Protein AF-A0A6L7CSW8-F1 (afdb_monomer_lite)

Sequence (68 aa):
LLWNGTAFNPAHGTETTSTITNVKAGTLSDDSTDAVNGSQLKATNDNVATNTTNIASNTANIATNTAN

Organism: Escherichia coli (NCBI:txid562)

Radius of gyration: 20.9 Å; chains: 1; bounding box: 51×22×51 Å

pLDDT: mean 97.51, std 2.0, range [88.06, 98.94]

Structure (mmCIF, N/CA/C/O backbone):
data_AF-A0A6L7CSW8-F1
#
_entry.id   AF-A0A6L7CSW8-F1
#
loop_
_atom_site.group_PDB
_atom_site.id
_atom_site.type_symbol
_atom_site.label_atom_id
_atom_site.label_alt_id
_atom_site.label_comp_id
_atom_site.label_asym_id
_atom_site.label_entity_id
_atom_site.label_seq_id
_atom_site.pdbx_PDB_ins_code
_atom_site.Cartn_x
_atom_site.Cartn_y
_atom_site.Cartn_z
_atom_site.occupancy
_atom_site.B_iso_or_equiv
_atom_site.auth_seq_id
_atom_site.auth_comp_id
_atom_site.auth_asym_id
_atom_site.auth_atom_id
_atom_site.pdbx_PDB_model_num
ATOM 1 N N . LEU A 1 1 ? 18.245 0.262 -15.038 1.00 93.81 1 LEU A N 1
ATOM 2 C CA . LEU A 1 1 ? 17.368 -0.927 -15.024 1.00 93.81 1 LEU A CA 1
ATOM 3 C C . LEU A 1 1 ? 17.727 -1.795 -16.222 1.00 93.81 1 LEU A C 1
ATOM 5 O O . LEU A 1 1 ? 17.463 -1.386 -17.345 1.00 93.81 1 LEU A O 1
ATOM 9 N N . LEU A 1 2 ? 18.406 -2.920 -16.000 1.00 95.44 2 LEU A N 1
ATOM 10 C CA . LEU A 1 2 ? 18.885 -3.805 -17.072 1.00 95.44 2 LEU A CA 1
ATOM 11 C C . LEU A 1 2 ? 18.517 -5.261 -16.762 1.00 95.44 2 LEU A C 1
ATOM 13 O O . LEU A 1 2 ? 18.469 -5.645 -15.594 1.00 95.44 2 LEU A O 1
ATOM 17 N N . TRP A 1 3 ? 18.246 -6.057 -17.797 1.00 96.81 3 TRP A N 1
ATOM 18 C CA . TRP A 1 3 ? 17.979 -7.492 -17.664 1.00 96.81 3 TRP A CA 1
ATOM 19 C C . TRP A 1 3 ? 19.261 -8.250 -17.301 1.00 96.81 3 TRP A C 1
ATOM 21 O O . TRP A 1 3 ? 20.284 -8.066 -17.958 1.00 96.81 3 TR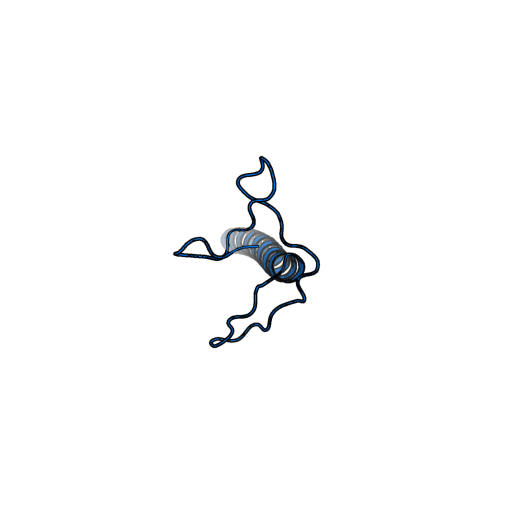P A O 1
ATOM 31 N N . ASN A 1 4 ? 19.209 -9.112 -16.284 1.00 94.75 4 ASN A N 1
ATOM 32 C CA . ASN A 1 4 ? 20.364 -9.890 -15.811 1.00 94.75 4 ASN A CA 1
ATOM 33 C C . ASN A 1 4 ? 20.277 -11.401 -16.117 1.00 94.75 4 ASN A C 1
ATOM 35 O O . ASN A 1 4 ? 21.034 -12.181 -15.546 1.00 94.75 4 ASN A O 1
ATOM 39 N N . GLY A 1 5 ? 19.345 -11.826 -16.976 1.00 97.06 5 GLY A N 1
ATOM 40 C CA . GLY A 1 5 ? 19.081 -13.242 -17.264 1.00 97.06 5 GLY A CA 1
ATOM 41 C C . GLY A 1 5 ? 17.882 -13.823 -16.510 1.00 97.06 5 GLY A C 1
ATOM 42 O O . GLY A 1 5 ? 17.315 -14.807 -16.976 1.00 97.06 5 GLY A O 1
ATOM 43 N N . THR A 1 6 ? 17.463 -13.207 -15.399 1.00 96.88 6 THR A N 1
ATOM 44 C CA . THR A 1 6 ? 16.324 -13.675 -14.586 1.00 96.88 6 THR A CA 1
ATOM 45 C C . THR A 1 6 ? 15.321 -12.577 -14.239 1.00 96.88 6 THR A C 1
ATOM 47 O O . THR A 1 6 ? 14.128 -12.857 -14.149 1.00 96.88 6 THR A O 1
ATOM 50 N N . ALA A 1 7 ? 15.774 -11.333 -14.058 1.00 96.75 7 ALA A N 1
ATOM 51 C CA . ALA A 1 7 ? 14.936 -10.187 -13.727 1.00 96.75 7 ALA A CA 1
ATOM 52 C C . ALA A 1 7 ? 15.534 -8.862 -14.233 1.00 96.75 7 ALA A C 1
ATOM 54 O O . ALA A 1 7 ? 16.707 -8.761 -14.605 1.00 96.75 7 ALA A O 1
ATOM 55 N N . PHE A 1 8 ? 14.723 -7.805 -14.204 1.00 96.81 8 PHE A N 1
ATOM 56 C CA . PHE A 1 8 ? 15.225 -6.441 -14.331 1.00 96.81 8 PHE A CA 1
ATOM 57 C C . PHE A 1 8 ? 15.887 -6.008 -13.016 1.00 96.81 8 PHE A C 1
ATOM 59 O O . PHE A 1 8 ? 15.234 -5.940 -11.979 1.00 96.81 8 PHE A O 1
ATOM 66 N N . ASN A 1 9 ? 17.183 -5.700 -13.059 1.00 95.75 9 ASN A N 1
ATOM 67 C CA . ASN A 1 9 ? 17.967 -5.297 -11.895 1.00 95.75 9 ASN A CA 1
ATOM 68 C C . ASN A 1 9 ? 18.040 -3.758 -11.783 1.00 95.75 9 ASN A C 1
ATOM 70 O O . ASN A 1 9 ? 18.485 -3.106 -12.742 1.00 95.75 9 ASN A O 1
ATOM 74 N N . PRO A 1 10 ? 17.612 -3.156 -10.652 1.00 96.81 10 PRO A N 1
ATOM 75 C CA . PRO A 1 10 ? 17.708 -1.717 -10.434 1.00 96.81 10 PRO A CA 1
ATOM 76 C C . PRO A 1 10 ? 19.096 -1.241 -9.975 1.00 96.81 10 PRO A C 1
ATOM 78 O O . PRO A 1 10 ? 19.265 -0.034 -9.853 1.00 96.81 10 PRO A O 1
ATOM 81 N N . ALA A 1 11 ? 20.070 -2.132 -9.741 1.00 96.19 11 ALA A N 1
ATOM 82 C CA . ALA A 1 11 ? 21.429 -1.765 -9.333 1.00 96.19 11 ALA A CA 1
ATOM 83 C C . ALA A 1 11 ? 22.043 -0.673 -10.228 1.00 96.19 11 ALA A C 1
ATOM 85 O O . ALA A 1 11 ? 21.927 -0.710 -11.460 1.00 96.19 11 ALA A O 1
ATOM 86 N N . HIS A 1 12 ? 22.713 0.292 -9.598 1.00 94.81 12 HIS A N 1
ATOM 87 C CA . HIS A 1 12 ? 23.328 1.428 -10.272 1.00 94.81 12 HIS A CA 1
ATOM 88 C C . HIS A 1 12 ? 24.622 1.842 -9.559 1.00 94.81 12 HIS A C 1
ATOM 90 O O . HIS A 1 12 ? 24.617 2.188 -8.380 1.00 94.81 12 HIS A O 1
ATOM 96 N N . GLY A 1 13 ? 25.746 1.836 -10.281 1.00 92.50 13 GLY A N 1
ATOM 97 C CA . GLY A 1 13 ? 27.061 2.102 -9.692 1.00 92.50 13 GLY A CA 1
ATOM 98 C C . GLY A 1 13 ? 27.468 1.012 -8.697 1.00 92.50 13 GLY A C 1
ATOM 99 O O . GLY A 1 13 ? 27.436 -0.170 -9.029 1.00 92.50 13 GLY A O 1
ATOM 100 N N . THR A 1 14 ? 27.860 1.414 -7.488 1.00 94.81 14 THR A N 1
ATOM 101 C CA . THR A 1 14 ? 28.200 0.503 -6.382 1.00 94.81 14 THR A CA 1
ATOM 102 C C . THR A 1 14 ? 26.978 0.004 -5.610 1.00 94.81 14 THR A C 1
ATOM 104 O O . THR A 1 14 ? 27.113 -0.898 -4.785 1.00 94.81 14 THR A O 1
ATOM 107 N N . GLU A 1 15 ? 25.793 0.565 -5.870 1.00 95.38 15 GLU A N 1
ATOM 108 C CA . GLU A 1 15 ? 24.562 0.186 -5.183 1.00 95.38 15 GLU A CA 1
ATOM 109 C C . GLU A 1 15 ? 24.007 -1.118 -5.750 1.00 95.38 15 GLU A C 1
ATOM 111 O O . GLU A 1 15 ? 23.645 -1.212 -6.926 1.00 95.38 15 GLU A O 1
ATOM 116 N N . THR A 1 16 ? 23.895 -2.131 -4.894 1.00 91.38 16 THR A N 1
ATOM 117 C CA . THR A 1 16 ? 23.344 -3.442 -5.263 1.00 91.38 16 THR A CA 1
ATOM 118 C C . THR A 1 16 ? 21.819 -3.427 -5.386 1.00 91.38 16 THR A C 1
ATOM 120 O O . THR A 1 16 ? 21.250 -4.308 -6.027 1.00 91.38 16 THR A O 1
ATOM 123 N N . THR A 1 17 ? 21.151 -2.418 -4.813 1.00 95.12 17 THR A N 1
ATOM 124 C CA . THR A 1 17 ? 19.709 -2.162 -4.941 1.00 95.12 17 THR A CA 1
ATOM 125 C C . THR A 1 17 ? 19.456 -0.662 -5.084 1.00 95.12 17 THR A C 1
ATOM 127 O O . THR A 1 17 ? 20.263 0.155 -4.651 1.00 95.12 17 THR A O 1
ATOM 130 N N . SER A 1 18 ? 18.357 -0.260 -5.722 1.00 97.19 18 SER A N 1
ATOM 131 C CA . SER A 1 18 ? 18.008 1.159 -5.867 1.00 97.19 18 SER A CA 1
ATOM 132 C C . 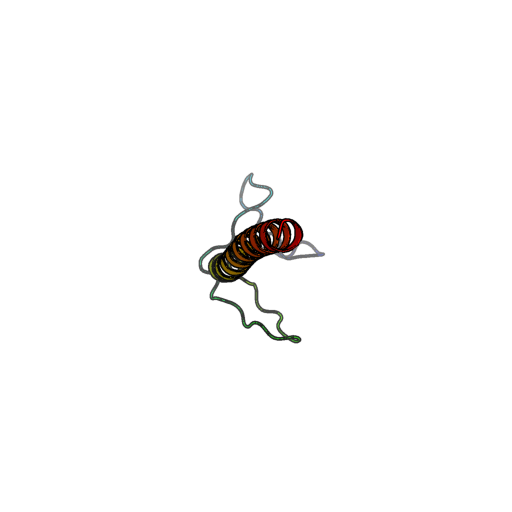SER A 1 18 ? 16.498 1.351 -5.923 1.00 97.19 18 SER A C 1
ATOM 134 O O . SER A 1 18 ? 15.770 0.498 -6.435 1.00 97.19 18 SER A O 1
ATOM 136 N N . THR A 1 19 ? 16.028 2.487 -5.410 1.00 96.69 19 THR A N 1
ATOM 137 C CA . THR A 1 19 ? 14.612 2.867 -5.450 1.00 96.69 19 THR A CA 1
ATOM 138 C C . THR A 1 19 ? 14.191 3.249 -6.865 1.00 96.69 19 THR A C 1
ATOM 140 O O . THR A 1 19 ? 14.874 4.016 -7.543 1.00 96.69 19 THR A O 1
ATOM 143 N N . ILE A 1 20 ? 13.015 2.778 -7.282 1.00 97.06 20 ILE A N 1
ATOM 144 C CA . ILE A 1 20 ? 12.353 3.220 -8.511 1.00 97.06 20 ILE A CA 1
ATOM 145 C C . ILE A 1 20 ? 11.272 4.232 -8.119 1.00 97.06 20 ILE A C 1
ATOM 147 O O . ILE A 1 20 ? 10.326 3.896 -7.410 1.00 97.06 20 ILE A O 1
ATOM 151 N N . THR A 1 21 ? 11.431 5.484 -8.548 1.00 97.69 21 THR A N 1
ATOM 152 C CA . THR A 1 21 ? 10.486 6.582 -8.278 1.00 97.69 21 THR A CA 1
ATOM 153 C C . THR A 1 21 ? 9.746 7.013 -9.548 1.00 97.69 21 THR A C 1
ATOM 155 O O . THR A 1 21 ? 10.005 6.486 -10.628 1.00 97.69 21 THR A O 1
ATOM 158 N N . ASN A 1 22 ? 8.810 7.958 -9.417 1.00 97.81 22 ASN A N 1
ATOM 159 C CA . ASN A 1 22 ? 7.900 8.409 -10.478 1.00 97.81 22 ASN A CA 1
ATOM 160 C C . ASN A 1 22 ? 7.049 7.270 -11.069 1.00 97.81 22 ASN A C 1
ATOM 162 O O . ASN A 1 22 ? 6.622 7.320 -12.221 1.00 97.81 22 ASN A O 1
ATOM 166 N N . VAL A 1 23 ? 6.784 6.245 -10.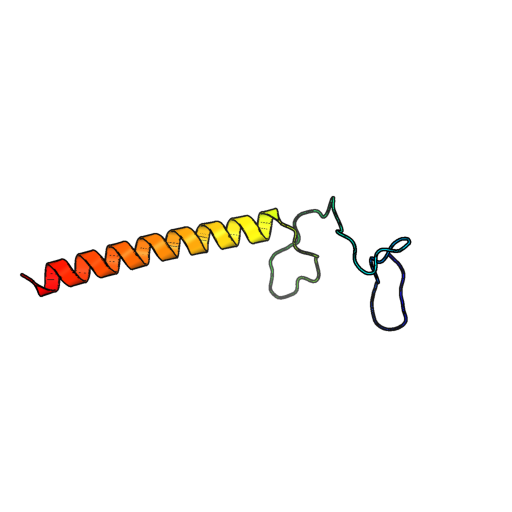258 1.00 98.19 23 VAL A N 1
ATOM 167 C CA . VAL A 1 23 ? 5.886 5.142 -10.598 1.00 98.19 23 VAL A CA 1
ATOM 168 C C . VAL A 1 23 ? 4.451 5.637 -10.441 1.00 98.19 23 VAL A C 1
ATOM 170 O O . VAL A 1 23 ? 4.012 5.965 -9.333 1.00 98.19 23 VAL A O 1
ATOM 173 N N . LYS A 1 24 ? 3.717 5.718 -11.554 1.00 98.56 24 LYS A N 1
ATOM 174 C CA . LYS A 1 24 ? 2.272 5.981 -11.543 1.00 98.56 24 LYS A CA 1
ATOM 175 C C . LYS A 1 24 ? 1.572 4.899 -10.712 1.00 98.56 24 LYS A C 1
ATOM 177 O O . LYS A 1 24 ? 1.996 3.751 -10.742 1.00 98.56 24 LYS A O 1
ATOM 182 N N . ALA A 1 25 ? 0.515 5.264 -9.985 1.00 98.81 25 ALA A N 1
ATOM 183 C CA . ALA A 1 25 ? -0.284 4.282 -9.255 1.00 98.81 25 ALA A CA 1
ATOM 184 C C . ALA A 1 25 ? -0.794 3.199 -10.220 1.00 98.81 25 ALA A C 1
ATOM 186 O O . ALA A 1 25 ? -1.413 3.527 -11.237 1.00 98.81 25 ALA A O 1
ATOM 187 N N . GLY A 1 26 ? -0.490 1.944 -9.901 1.00 98.62 26 GLY A N 1
ATOM 188 C CA . GLY A 1 26 ? -0.861 0.790 -10.708 1.00 98.62 26 GLY A CA 1
ATOM 189 C C . GLY A 1 26 ? -2.340 0.458 -10.575 1.00 98.62 26 GLY A C 1
ATOM 190 O O . GLY A 1 26 ? -2.977 0.775 -9.566 1.00 98.62 26 GLY A O 1
ATOM 191 N N . THR A 1 27 ? -2.892 -0.201 -11.586 1.00 98.69 27 THR A N 1
ATOM 192 C CA . THR A 1 27 ? -4.257 -0.727 -11.527 1.00 98.69 27 THR A CA 1
ATOM 193 C C . THR A 1 27 ? -4.345 -1.819 -10.461 1.00 98.69 27 THR A C 1
ATOM 195 O O . THR A 1 27 ? -3.487 -2.698 -10.409 1.00 98.69 27 THR A O 1
ATOM 198 N N . LEU A 1 28 ? -5.368 -1.774 -9.604 1.00 98.06 28 LEU A N 1
ATOM 199 C CA . LEU A 1 28 ? -5.624 -2.810 -8.599 1.00 98.06 28 LEU A CA 1
ATOM 200 C C . LEU A 1 28 ? -6.791 -3.684 -9.068 1.00 98.06 28 LEU A C 1
ATOM 202 O O . LEU A 1 28 ? -7.953 -3.346 -8.853 1.00 98.06 28 LEU A O 1
ATOM 206 N N . SER A 1 29 ? -6.461 -4.780 -9.744 1.00 98.31 29 SER A N 1
ATOM 207 C CA . SER A 1 29 ? -7.397 -5.801 -10.223 1.00 98.31 29 SER A CA 1
ATOM 208 C C . SER A 1 29 ? -6.708 -7.163 -10.240 1.00 98.31 29 SER A C 1
ATOM 210 O O . SER A 1 29 ? -5.479 -7.215 -10.275 1.00 98.31 29 SER A O 1
ATOM 212 N N . ASP A 1 30 ? -7.487 -8.242 -10.280 1.00 98.38 30 ASP A N 1
ATOM 213 C CA . ASP A 1 30 ? -6.968 -9.617 -10.204 1.00 98.38 30 ASP A CA 1
ATOM 214 C C . ASP A 1 30 ? -5.957 -9.950 -11.317 1.00 98.38 30 ASP A C 1
ATOM 216 O O . ASP A 1 30 ? -4.987 -10.663 -11.075 1.00 98.38 30 ASP A O 1
ATOM 220 N N . ASP A 1 31 ? -6.128 -9.364 -12.506 1.00 98.25 31 ASP A N 1
ATOM 221 C CA . ASP A 1 31 ? -5.257 -9.596 -13.668 1.00 98.25 31 ASP A CA 1
ATOM 222 C C . ASP A 1 31 ? -4.126 -8.556 -13.831 1.00 98.25 31 ASP A C 1
ATOM 224 O O . ASP A 1 31 ? -3.425 -8.547 -14.845 1.00 98.25 31 ASP A O 1
ATOM 228 N N . SER A 1 32 ? -3.961 -7.622 -12.887 1.00 98.50 32 SER A N 1
ATOM 229 C CA . SER A 1 32 ? -3.006 -6.517 -13.048 1.00 98.50 32 SER A CA 1
ATOM 230 C C . SER A 1 32 ? -1.552 -6.981 -12.940 1.00 98.50 32 SER A C 1
ATOM 232 O O . SER A 1 32 ? -1.169 -7.686 -12.008 1.00 98.50 32 SER A O 1
ATOM 234 N N . THR A 1 33 ? -0.710 -6.497 -13.856 1.00 98.44 33 THR A N 1
ATOM 235 C CA . THR A 1 33 ? 0.756 -6.636 -13.797 1.00 98.44 33 THR A CA 1
ATOM 236 C C . THR A 1 33 ? 1.458 -5.294 -13.571 1.00 98.44 33 THR A C 1
ATOM 238 O O . THR A 1 33 ? 2.670 -5.187 -13.767 1.00 98.44 33 THR A O 1
ATOM 241 N N . ASP A 1 34 ? 0.705 -4.250 -13.214 1.00 98.75 34 ASP A N 1
ATOM 242 C CA . ASP A 1 34 ? 1.252 -2.920 -12.962 1.00 98.75 34 ASP A CA 1
ATOM 243 C C . ASP A 1 34 ? 2.046 -2.903 -11.648 1.00 98.75 34 ASP A C 1
ATOM 245 O O . ASP A 1 34 ? 1.635 -3.472 -10.635 1.00 98.75 34 ASP A O 1
ATOM 249 N N . ALA A 1 35 ? 3.168 -2.181 -11.626 1.00 98.44 35 ALA A N 1
ATOM 250 C CA . ALA A 1 35 ? 3.859 -1.908 -10.372 1.00 98.44 35 ALA A CA 1
ATOM 251 C C . ALA A 1 35 ? 2.986 -1.026 -9.463 1.00 98.44 35 ALA A C 1
ATOM 253 O O . ALA A 1 35 ? 2.447 -0.007 -9.896 1.00 98.44 35 ALA A O 1
ATOM 254 N N . VAL A 1 36 ? 2.898 -1.384 -8.182 1.00 98.62 36 VAL A N 1
ATOM 255 C CA . VAL A 1 36 ? 2.270 -0.541 -7.158 1.00 98.62 36 VAL A CA 1
ATOM 256 C C . VAL A 1 36 ? 3.289 0.424 -6.566 1.00 98.62 36 VAL A C 1
ATOM 258 O O . VAL A 1 36 ? 4.471 0.101 -6.434 1.00 98.62 36 VAL A O 1
ATOM 261 N N . ASN A 1 37 ? 2.840 1.618 -6.190 1.00 98.75 37 ASN A N 1
ATOM 262 C CA . ASN A 1 37 ? 3.703 2.622 -5.573 1.00 98.75 37 ASN A CA 1
ATOM 263 C C . ASN A 1 37 ? 3.387 2.822 -4.078 1.00 98.75 37 ASN A C 1
ATOM 265 O O . ASN A 1 37 ? 2.447 2.254 -3.515 1.00 98.75 37 ASN A O 1
ATOM 269 N N . GLY A 1 38 ? 4.179 3.675 -3.425 1.00 98.81 38 GLY A N 1
ATOM 270 C CA . GLY A 1 38 ? 4.058 3.925 -1.989 1.00 98.81 38 GLY A CA 1
ATOM 271 C C . GLY A 1 38 ? 2.724 4.538 -1.545 1.00 98.81 38 GLY A C 1
ATOM 272 O O . GLY A 1 38 ? 2.303 4.271 -0.422 1.00 98.81 38 GLY A O 1
ATOM 273 N N . SER A 1 39 ? 2.026 5.319 -2.383 1.00 98.75 39 SER A N 1
ATOM 274 C CA . SER A 1 39 ? 0.747 5.921 -1.973 1.00 98.75 39 SER A CA 1
ATOM 275 C C . SER A 1 39 ? -0.363 4.876 -1.855 1.00 98.75 39 SER A C 1
ATOM 277 O O . SER A 1 39 ? -1.176 4.951 -0.935 1.00 98.75 39 SER A O 1
ATOM 279 N N . GLN A 1 40 ? -0.356 3.858 -2.719 1.00 98.81 40 GLN A N 1
ATOM 280 C CA . GLN A 1 40 ? -1.304 2.742 -2.661 1.00 98.81 40 GLN A CA 1
ATOM 281 C C . GLN A 1 40 ? -1.084 1.880 -1.411 1.00 98.81 40 GLN A C 1
ATOM 283 O O . GLN A 1 40 ? -2.037 1.555 -0.696 1.00 98.81 40 GLN A O 1
ATOM 288 N N . LEU A 1 41 ? 0.179 1.563 -1.098 1.00 98.69 41 LEU A N 1
ATOM 289 C CA . LEU A 1 41 ? 0.520 0.831 0.124 1.00 98.69 41 LEU A CA 1
ATOM 290 C C . LEU A 1 41 ? 0.185 1.648 1.380 1.00 98.69 41 LEU A C 1
ATOM 292 O O . LEU A 1 41 ? -0.335 1.104 2.351 1.00 98.69 41 LEU A O 1
ATOM 296 N N . LYS A 1 42 ? 0.413 2.966 1.355 1.00 98.88 42 LYS A N 1
ATOM 297 C CA . LYS A 1 42 ? 0.049 3.865 2.456 1.00 98.88 42 LYS A CA 1
ATOM 298 C C . LYS A 1 42 ? -1.459 3.883 2.710 1.00 98.88 42 LYS A C 1
ATOM 300 O O . LYS A 1 42 ? -1.854 3.733 3.859 1.00 98.88 42 LYS A O 1
ATOM 305 N N . ALA A 1 43 ? -2.286 3.997 1.670 1.00 98.81 43 ALA A N 1
ATOM 306 C CA . ALA A 1 43 ? -3.744 3.948 1.814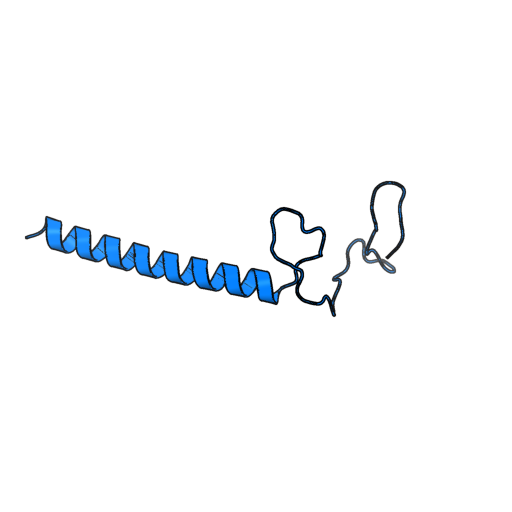 1.00 98.81 43 ALA A CA 1
ATOM 307 C C . ALA A 1 43 ? -4.216 2.620 2.435 1.00 98.81 43 ALA A C 1
ATOM 309 O O . ALA A 1 43 ? -5.073 2.604 3.315 1.00 98.81 43 ALA A O 1
ATOM 310 N N . THR A 1 44 ? -3.602 1.505 2.030 1.00 98.75 44 THR A N 1
ATOM 311 C CA . THR A 1 44 ? -3.865 0.191 2.637 1.00 98.75 44 THR A CA 1
ATOM 312 C C . THR A 1 44 ? -3.478 0.171 4.118 1.00 98.75 44 THR A C 1
ATOM 314 O O . THR A 1 44 ? -4.270 -0.259 4.956 1.00 98.75 44 THR A O 1
ATOM 317 N N . ASN A 1 45 ? -2.293 0.682 4.464 1.00 98.88 45 ASN A N 1
ATOM 318 C CA . ASN A 1 45 ? -1.821 0.741 5.849 1.00 98.88 45 ASN A CA 1
ATOM 319 C C . ASN A 1 45 ? -2.684 1.652 6.733 1.00 98.88 45 ASN A C 1
ATOM 321 O O . ASN A 1 45 ? -2.891 1.337 7.903 1.00 98.88 45 ASN A O 1
ATOM 325 N N . ASP A 1 46 ? -3.229 2.738 6.184 1.00 98.88 46 ASP A N 1
ATOM 326 C CA . ASP A 1 46 ? -4.160 3.613 6.902 1.00 98.88 46 ASP A CA 1
ATOM 327 C C . ASP A 1 46 ? -5.453 2.866 7.260 1.00 98.88 46 ASP A C 1
ATOM 329 O O . ASP A 1 46 ? -5.884 2.901 8.412 1.00 98.88 46 ASP A O 1
ATOM 333 N N . ASN A 1 47 ? -6.011 2.091 6.323 1.00 98.88 47 ASN A N 1
ATOM 334 C CA . ASN A 1 47 ? -7.175 1.242 6.595 1.00 98.88 47 ASN A CA 1
ATOM 335 C C . ASN A 1 47 ? -6.878 0.183 7.673 1.00 98.88 47 ASN A C 1
ATOM 337 O O . ASN A 1 47 ? -7.712 -0.074 8.542 1.00 98.88 47 ASN A O 1
ATOM 341 N N . VAL A 1 48 ? -5.680 -0.414 7.661 1.00 98.94 48 VAL A N 1
ATOM 342 C CA . VAL A 1 48 ? -5.244 -1.371 8.695 1.00 98.94 48 VAL A CA 1
ATOM 343 C C . VAL A 1 48 ? -5.127 -0.700 10.067 1.00 98.94 48 VAL A C 1
ATOM 345 O O . VAL A 1 48 ? -5.563 -1.271 11.071 1.00 98.94 48 VAL A O 1
ATOM 348 N N . ALA A 1 49 ? -4.590 0.519 10.131 1.00 98.81 49 ALA A N 1
ATOM 349 C CA . ALA A 1 49 ? -4.516 1.284 11.372 1.00 98.81 49 ALA A CA 1
ATOM 350 C C . ALA A 1 49 ? -5.919 1.598 11.918 1.00 98.81 49 ALA A C 1
ATOM 352 O O . ALA A 1 49 ? -6.186 1.355 13.096 1.00 98.81 49 ALA A O 1
ATOM 353 N N . THR A 1 50 ? -6.849 2.032 11.060 1.00 98.88 50 THR A N 1
ATOM 354 C CA . THR A 1 50 ? -8.255 2.242 11.440 1.00 98.88 50 THR A CA 1
ATOM 355 C C . THR A 1 50 ? -8.899 0.964 11.971 1.00 98.88 50 THR A C 1
ATOM 357 O O . THR A 1 50 ? -9.531 0.986 13.027 1.00 98.88 50 THR A O 1
ATOM 360 N N . ASN A 1 51 ? -8.698 -0.170 11.296 1.00 98.88 51 ASN A N 1
ATOM 361 C CA . ASN A 1 51 ? -9.197 -1.461 11.768 1.00 98.88 51 ASN A CA 1
ATOM 362 C C . ASN A 1 51 ? -8.630 -1.818 13.148 1.00 98.88 51 ASN A C 1
ATOM 364 O O . ASN A 1 51 ? -9.372 -2.283 14.010 1.00 98.88 51 ASN A O 1
ATOM 368 N N . THR A 1 52 ? -7.345 -1.551 13.382 1.00 98.88 52 THR A N 1
ATOM 369 C CA . THR A 1 52 ? -6.683 -1.791 14.674 1.00 98.88 52 THR A CA 1
ATOM 370 C C . THR A 1 52 ? -7.340 -0.983 15.795 1.00 98.88 52 THR A C 1
ATOM 372 O O . THR A 1 52 ? -7.664 -1.537 16.846 1.00 98.88 52 THR A O 1
ATOM 375 N N . THR A 1 53 ? -7.607 0.306 15.563 1.00 98.88 53 THR A N 1
ATOM 376 C CA . THR A 1 53 ? -8.334 1.160 16.515 1.00 98.88 53 THR A CA 1
ATOM 377 C C . THR A 1 53 ? -9.745 0.639 16.778 1.00 98.88 53 THR A C 1
ATOM 379 O O . THR A 1 53 ? -10.129 0.483 17.936 1.00 98.88 53 THR A O 1
ATOM 382 N N . ASN A 1 54 ? -10.497 0.300 15.727 1.00 98.88 54 ASN A N 1
ATOM 383 C CA . ASN A 1 54 ? -11.863 -0.211 15.858 1.00 98.88 54 ASN A CA 1
ATOM 384 C C . ASN A 1 54 ? -11.916 -1.514 16.672 1.00 98.88 54 ASN A C 1
ATOM 386 O O . ASN A 1 54 ? -12.795 -1.687 17.516 1.00 98.88 54 ASN A O 1
ATOM 390 N N . ILE A 1 55 ? -10.959 -2.421 16.463 1.00 98.88 55 ILE A N 1
ATOM 391 C CA . ILE A 1 55 ? -10.849 -3.676 17.221 1.00 98.88 55 ILE A CA 1
ATOM 392 C C . ILE A 1 55 ? -10.581 -3.404 18.705 1.00 98.88 55 ILE A C 1
ATOM 394 O O . ILE A 1 55 ? -11.207 -4.032 19.563 1.00 98.88 55 ILE A O 1
ATOM 398 N N . ALA A 1 56 ? -9.691 -2.461 19.026 1.00 98.81 56 ALA A N 1
ATOM 399 C CA . ALA A 1 56 ? -9.411 -2.085 20.410 1.00 98.81 56 ALA A CA 1
ATOM 400 C C . ALA A 1 56 ? -10.660 -1.506 21.099 1.00 98.81 56 ALA A C 1
ATOM 402 O O . ALA A 1 56 ? -10.997 -1.913 22.212 1.00 98.81 56 ALA A O 1
ATOM 403 N N . SER A 1 57 ? -11.396 -0.626 20.413 1.00 98.81 57 SER A N 1
ATOM 404 C CA . SER A 1 57 ? -12.665 -0.084 20.914 1.00 98.81 57 SER A CA 1
ATOM 405 C C . SER A 1 57 ? -13.715 -1.173 21.133 1.00 98.81 57 SER A C 1
ATOM 407 O O . SER A 1 57 ? -14.352 -1.209 22.183 1.00 98.81 57 SER A O 1
ATOM 409 N N . ASN A 1 58 ? -13.864 -2.104 20.189 1.00 98.69 58 ASN A N 1
ATOM 410 C CA . ASN A 1 58 ? -14.794 -3.223 20.335 1.00 98.69 58 ASN A CA 1
ATOM 411 C C . ASN A 1 58 ? -14.417 -4.125 21.515 1.00 98.69 58 ASN A C 1
ATOM 413 O O . ASN A 1 58 ? -15.291 -4.515 22.284 1.00 98.69 58 ASN A O 1
ATOM 417 N N . THR A 1 59 ? -13.125 -4.405 21.698 1.00 98.75 59 THR A N 1
ATOM 418 C CA . THR A 1 59 ? -12.613 -5.162 22.852 1.00 98.75 59 THR A CA 1
ATOM 419 C C . THR A 1 59 ? -12.996 -4.490 24.170 1.00 98.75 59 THR A C 1
ATOM 421 O O . THR A 1 59 ? -13.497 -5.156 25.074 1.00 98.75 59 THR A O 1
ATOM 424 N N . ALA A 1 60 ? -12.821 -3.168 24.268 1.00 98.62 60 ALA A N 1
ATOM 425 C CA . ALA A 1 60 ? -13.200 -2.406 25.455 1.00 98.62 60 ALA A CA 1
ATOM 426 C C . ALA A 1 60 ? -14.715 -2.461 25.718 1.00 98.62 60 ALA A C 1
ATOM 428 O O . ALA A 1 60 ? -15.133 -2.754 26.836 1.00 98.62 60 ALA A O 1
ATOM 429 N N . ASN A 1 61 ? -15.537 -2.269 24.682 1.00 98.56 61 ASN A N 1
ATOM 430 C CA . ASN A 1 61 ? -16.996 -2.340 24.801 1.00 98.56 61 ASN A CA 1
ATOM 431 C C . ASN A 1 61 ? -17.475 -3.728 25.257 1.00 98.56 61 ASN A C 1
ATOM 433 O O . ASN A 1 61 ? -18.360 -3.830 26.104 1.00 98.56 61 ASN A O 1
ATOM 437 N N . ILE A 1 62 ? -16.881 -4.802 24.725 1.00 98.56 62 ILE A N 1
ATOM 438 C CA . ILE A 1 62 ? -17.187 -6.181 25.134 1.00 98.56 62 ILE A CA 1
ATOM 439 C C . ILE A 1 62 ? -16.835 -6.395 26.609 1.00 98.56 62 ILE A C 1
ATOM 441 O O . ILE A 1 62 ? -17.630 -6.981 27.345 1.00 98.56 62 ILE A O 1
ATOM 445 N N . ALA A 1 63 ? -15.678 -5.899 27.055 1.00 98.31 63 ALA A N 1
ATOM 446 C CA . ALA A 1 63 ? -15.276 -5.987 28.455 1.00 98.31 63 ALA A CA 1
ATOM 447 C C . ALA A 1 63 ? -16.262 -5.251 29.379 1.00 98.31 63 ALA A C 1
ATOM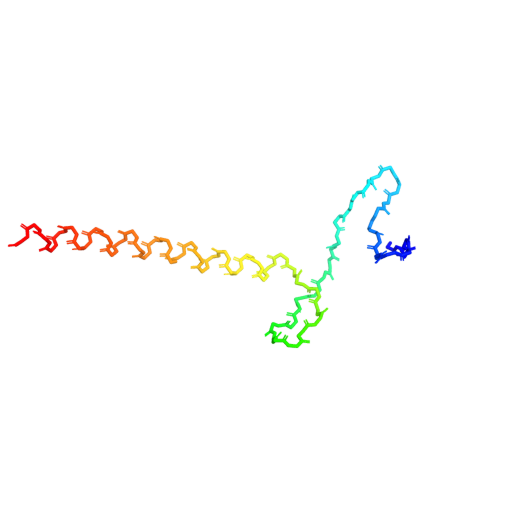 449 O O . ALA A 1 63 ? -16.669 -5.809 30.394 1.00 98.31 63 ALA A O 1
ATOM 450 N N . THR A 1 64 ? -16.711 -4.047 29.001 1.00 98.50 64 THR A N 1
ATOM 451 C CA . THR A 1 64 ? -17.746 -3.303 29.738 1.00 98.50 64 THR A CA 1
ATOM 452 C C . THR A 1 64 ? -19.069 -4.061 29.793 1.00 98.50 64 THR A C 1
ATOM 454 O O . THR A 1 64 ? -19.645 -4.187 30.866 1.00 98.50 64 THR A O 1
ATOM 457 N N . ASN A 1 65 ? -19.539 -4.609 28.671 1.00 97.38 65 ASN A N 1
ATOM 458 C CA . ASN A 1 65 ? -20.794 -5.362 28.638 1.00 97.38 65 ASN A CA 1
ATOM 459 C C . ASN A 1 65 ? -20.733 -6.651 29.460 1.00 97.38 65 ASN A C 1
ATOM 461 O O . ASN A 1 65 ? -21.735 -7.030 30.045 1.00 97.38 65 ASN A O 1
ATOM 465 N N . THR A 1 66 ? -19.574 -7.312 29.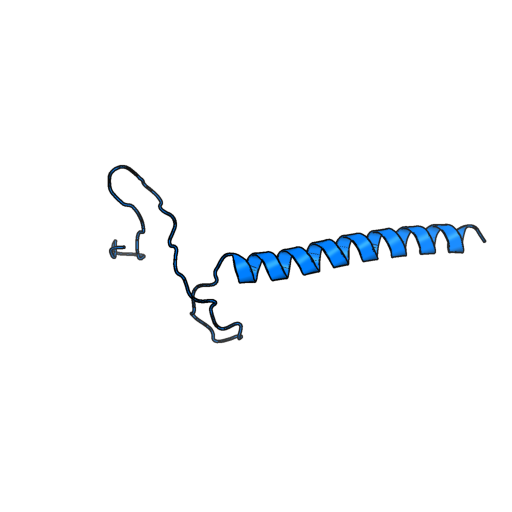508 1.00 98.06 66 THR A N 1
ATOM 466 C CA . THR A 1 66 ? -19.368 -8.525 30.320 1.00 98.06 66 THR A CA 1
ATOM 467 C C . THR A 1 66 ? -19.400 -8.222 31.822 1.00 98.06 66 THR A C 1
ATOM 469 O O . THR A 1 66 ? -19.664 -9.114 32.621 1.00 98.06 66 THR A O 1
ATOM 472 N N . ALA A 1 67 ? -19.105 -6.979 32.213 1.00 95.75 67 ALA A N 1
ATOM 473 C CA . ALA A 1 67 ? -19.112 -6.541 33.606 1.00 95.75 67 ALA A CA 1
ATOM 474 C C . ALA A 1 67 ? -20.491 -6.065 34.109 1.00 95.75 67 ALA A C 1
ATOM 476 O O . ALA A 1 67 ? -20.630 -5.845 35.313 1.00 95.75 67 ALA A O 1
ATOM 477 N N . ASN A 1 68 ? -21.471 -5.892 33.214 1.00 88.06 68 ASN A N 1
ATOM 478 C CA . ASN A 1 68 ? -22.860 -5.539 33.539 1.00 88.06 68 ASN A CA 1
ATOM 479 C C . ASN A 1 68 ? -23.716 -6.794 33.734 1.00 88.06 68 ASN A C 1
ATOM 481 O O . ASN A 1 68 ? -24.614 -6.744 34.603 1.00 88.06 68 ASN A O 1
#

InterPro domains:
  IPR008635 Trimeric autotransporter adhesin YadA-like, stalk domain [PF05662] (20-63)
  IPR011049 Serralysin-like metalloprotease, C-terminal [SSF101967] (16-46)

Foldseek 3Di:
DDDPPPDDFCDDDPRRHDDDPPQDAFDDDPPTPGDHDDVVVVVVVVVVVVVVVVVVVVVVVVVVVVVD

Secondary structure (DSSP, 8-state):
-EE-SSSEE--BTTBSS----S-PPPP-STT--PPP-HHHHHHHHHHHHHHHHHHHHHHHHHHHHHT-